Protein AF-A0A401H3R0-F1 (afdb_monomer_lite)

Structure (mmCIF, N/CA/C/O backbone):
data_AF-A0A401H3R0-F1
#
_entry.id   AF-A0A401H3R0-F1
#
loop_
_atom_site.group_PDB
_atom_site.id
_atom_site.type_symbol
_atom_site.label_atom_id
_atom_site.label_alt_id
_atom_site.label_comp_id
_atom_site.label_asym_id
_atom_site.label_entity_id
_atom_site.label_seq_id
_atom_site.pdbx_PDB_ins_code
_atom_site.Cartn_x
_atom_site.Cartn_y
_atom_site.Cartn_z
_atom_site.occupancy
_atom_site.B_iso_or_equiv
_atom_site.auth_seq_id
_atom_site.auth_comp_id
_atom_site.auth_asym_id
_atom_site.auth_atom_id
_atom_site.pdbx_PDB_model_num
ATOM 1 N N . MET A 1 1 ? 21.370 -11.899 16.799 1.00 45.94 1 MET A N 1
ATOM 2 C CA . MET A 1 1 ? 20.228 -11.645 15.898 1.00 45.94 1 MET A CA 1
ATOM 3 C C . MET A 1 1 ? 20.667 -10.608 14.866 1.00 45.94 1 MET A C 1
ATOM 5 O O . MET A 1 1 ? 20.623 -9.442 15.199 1.00 45.94 1 MET A O 1
ATOM 9 N N . ARG A 1 2 ? 21.208 -11.002 13.703 1.00 55.25 2 ARG A N 1
ATOM 10 C CA . ARG A 1 2 ? 21.654 -10.058 12.640 1.00 55.25 2 ARG A CA 1
ATOM 11 C C . ARG A 1 2 ? 21.112 -10.417 11.246 1.00 55.25 2 ARG A C 1
ATOM 13 O O . ARG A 1 2 ? 20.749 -9.542 10.483 1.00 55.25 2 ARG A O 1
ATOM 20 N N . TYR A 1 3 ? 20.889 -11.708 10.989 1.00 59.25 3 TYR A N 1
ATOM 21 C CA . TYR A 1 3 ? 20.360 -12.216 9.714 1.00 59.25 3 TYR A CA 1
ATOM 22 C C . TYR A 1 3 ? 18.999 -11.647 9.261 1.00 59.25 3 TYR A C 1
ATOM 24 O O . TYR A 1 3 ? 18.730 -11.622 8.066 1.00 59.25 3 TYR A O 1
ATOM 32 N N . GLY A 1 4 ? 18.125 -11.228 10.184 1.00 60.69 4 GLY A N 1
ATOM 33 C CA . GLY A 1 4 ? 16.804 -10.684 9.830 1.00 60.69 4 GLY A CA 1
ATOM 34 C C . GLY A 1 4 ? 16.861 -9.250 9.296 1.00 60.69 4 GLY A C 1
ATOM 35 O O . GLY A 1 4 ? 16.173 -8.928 8.327 1.00 60.69 4 GLY A O 1
ATOM 36 N N . GLU A 1 5 ? 17.721 -8.420 9.892 1.00 65.81 5 GLU A N 1
ATOM 37 C CA . GLU A 1 5 ? 17.935 -7.027 9.484 1.00 65.81 5 GLU A CA 1
ATOM 38 C C . GLU A 1 5 ? 18.603 -6.973 8.107 1.00 65.81 5 GLU A C 1
ATOM 40 O O . GLU A 1 5 ? 18.094 -6.304 7.209 1.00 65.81 5 GLU A O 1
ATOM 45 N N . ASP A 1 6 ? 19.655 -7.770 7.894 1.00 73.19 6 ASP A N 1
ATOM 46 C CA . ASP A 1 6 ? 20.395 -7.811 6.625 1.00 73.19 6 ASP A CA 1
ATOM 47 C C . ASP A 1 6 ? 19.494 -8.187 5.439 1.00 73.19 6 ASP A C 1
ATOM 49 O O . ASP A 1 6 ? 19.583 -7.601 4.357 1.00 73.19 6 ASP A O 1
ATOM 53 N N . LEU A 1 7 ? 18.566 -9.126 5.647 1.00 75.94 7 LEU A N 1
ATOM 54 C CA . LEU A 1 7 ? 17.643 -9.518 4.590 1.00 75.94 7 LEU A CA 1
ATOM 55 C C . LEU A 1 7 ? 16.576 -8.445 4.328 1.00 75.94 7 LEU A C 1
ATOM 57 O O . LEU A 1 7 ? 16.153 -8.268 3.187 1.00 75.94 7 LEU A O 1
ATOM 61 N N . SER A 1 8 ? 16.145 -7.718 5.369 1.00 76.94 8 SER A N 1
ATOM 62 C CA . SER A 1 8 ? 15.148 -6.646 5.227 1.00 76.94 8 SER A CA 1
ATOM 63 C C . SER A 1 8 ? 15.692 -5.514 4.362 1.00 76.94 8 SER A C 1
ATOM 65 O O . SER A 1 8 ? 15.017 -5.053 3.444 1.00 76.94 8 SER A O 1
ATOM 67 N N . VAL A 1 9 ? 16.958 -5.159 4.584 1.00 82.25 9 VAL A N 1
ATOM 68 C CA . VAL A 1 9 ? 17.686 -4.154 3.813 1.00 82.25 9 VAL A CA 1
ATOM 69 C C . VAL A 1 9 ? 17.874 -4.618 2.371 1.00 82.25 9 VAL A C 1
ATOM 71 O O . VAL A 1 9 ? 17.601 -3.853 1.446 1.00 82.25 9 VAL A O 1
ATOM 74 N N . ALA A 1 10 ? 18.265 -5.880 2.162 1.00 85.06 10 ALA A N 1
ATOM 75 C CA . ALA A 1 10 ? 18.404 -6.444 0.822 1.00 85.06 10 ALA A CA 1
ATOM 76 C C . ALA A 1 10 ? 17.074 -6.428 0.053 1.00 85.06 10 ALA A C 1
ATOM 78 O O . ALA A 1 10 ? 17.038 -6.035 -1.112 1.00 85.06 10 ALA A O 1
ATOM 79 N N . LEU A 1 11 ? 15.965 -6.792 0.702 1.00 83.62 11 LEU A N 1
ATOM 80 C CA . LEU A 1 11 ? 14.646 -6.758 0.079 1.00 83.62 11 LEU A CA 1
ATOM 81 C C . LEU A 1 11 ? 14.207 -5.328 -0.252 1.00 83.62 11 LEU A C 1
ATOM 83 O O . LEU A 1 11 ? 13.729 -5.088 -1.358 1.00 83.62 11 LEU A O 1
ATOM 87 N N . ILE A 1 12 ? 14.380 -4.384 0.680 1.00 86.62 12 ILE A N 1
ATOM 88 C CA . ILE A 1 12 ? 14.065 -2.971 0.439 1.00 86.62 12 ILE A CA 1
ATOM 89 C C . ILE A 1 12 ? 14.853 -2.463 -0.766 1.00 86.62 12 ILE A C 1
ATOM 91 O O . ILE A 1 12 ? 14.272 -1.837 -1.650 1.00 86.62 12 ILE A O 1
ATOM 95 N N . SER A 1 13 ? 16.148 -2.775 -0.836 1.00 87.69 13 SER A N 1
ATOM 96 C CA . SER A 1 13 ? 17.009 -2.402 -1.959 1.00 87.69 13 SER A CA 1
ATOM 97 C C . SER A 1 13 ? 16.519 -3.003 -3.279 1.00 87.69 13 SER A C 1
ATOM 99 O O . SER A 1 13 ? 16.373 -2.267 -4.252 1.00 87.69 13 SER A O 1
ATOM 101 N N . LEU A 1 14 ? 16.178 -4.295 -3.305 1.00 89.00 14 LEU A N 1
ATOM 102 C CA . LEU A 1 14 ? 15.673 -4.972 -4.504 1.00 89.00 14 LEU A CA 1
ATOM 103 C C . LEU A 1 14 ? 14.337 -4.401 -4.984 1.00 89.00 14 LEU A C 1
ATOM 105 O O . LEU A 1 14 ? 14.178 -4.146 -6.173 1.00 89.00 14 LEU A O 1
ATOM 109 N N . VAL A 1 15 ? 13.381 -4.185 -4.076 1.00 88.00 15 VAL A N 1
ATOM 110 C CA . VAL A 1 15 ? 12.073 -3.609 -4.426 1.00 88.00 15 VAL A CA 1
ATOM 111 C C . VAL A 1 15 ? 12.226 -2.155 -4.868 1.00 88.00 15 VAL A C 1
ATOM 113 O O . VAL A 1 15 ? 11.571 -1.743 -5.820 1.00 88.00 15 VAL A O 1
ATOM 116 N N . THR A 1 16 ? 13.113 -1.391 -4.227 1.00 88.50 16 THR A N 1
ATOM 117 C CA . THR A 1 16 ? 13.385 0.003 -4.604 1.00 88.50 16 THR A CA 1
ATOM 118 C C . THR A 1 16 ? 14.022 0.096 -5.986 1.00 88.50 16 THR A C 1
ATOM 120 O O . THR A 1 16 ? 13.552 0.888 -6.798 1.00 88.50 16 THR A O 1
ATOM 123 N N . SER A 1 17 ? 15.021 -0.743 -6.278 1.00 88.94 17 SER A N 1
ATOM 124 C CA . SER A 1 17 ? 15.629 -0.853 -7.611 1.00 88.94 17 SER A CA 1
ATOM 125 C C . SER A 1 17 ? 14.568 -1.235 -8.645 1.00 88.94 17 SER A C 1
ATOM 127 O O . SER A 1 17 ? 14.347 -0.496 -9.597 1.00 88.94 17 SER A O 1
ATOM 129 N N . ALA A 1 18 ? 13.788 -2.291 -8.396 1.00 88.69 18 ALA A N 1
ATOM 130 C CA . ALA A 1 18 ? 12.718 -2.732 -9.294 1.00 88.69 18 ALA A CA 1
ATOM 131 C C . ALA A 1 18 ? 11.603 -1.695 -9.525 1.00 88.69 18 ALA A C 1
ATOM 133 O O . ALA A 1 18 ? 10.899 -1.773 -10.530 1.00 88.69 18 ALA A O 1
ATOM 134 N N . ALA A 1 19 ? 11.406 -0.757 -8.597 1.00 86.38 19 ALA A N 1
ATOM 135 C CA . ALA A 1 19 ? 10.393 0.288 -8.701 1.00 86.38 19 ALA A CA 1
ATOM 136 C C . ALA A 1 19 ? 10.911 1.598 -9.317 1.00 86.38 19 ALA A C 1
ATOM 138 O O . ALA A 1 19 ? 10.087 2.421 -9.710 1.00 86.38 19 ALA A O 1
ATOM 139 N N . ARG A 1 20 ? 12.232 1.823 -9.365 1.00 84.88 20 ARG A N 1
ATOM 140 C CA . ARG A 1 20 ? 12.833 3.106 -9.784 1.00 84.88 20 ARG A CA 1
ATOM 141 C C . ARG A 1 20 ? 13.816 3.003 -10.946 1.00 84.88 20 ARG A C 1
ATOM 143 O O . ARG A 1 20 ? 14.080 4.014 -11.583 1.00 84.88 20 ARG A O 1
ATOM 150 N N . GLU A 1 21 ? 14.392 1.833 -11.195 1.00 83.44 21 GLU A N 1
ATOM 151 C CA . GLU A 1 21 ? 15.463 1.648 -12.172 1.00 83.44 21 GLU A CA 1
ATOM 152 C C . GLU A 1 21 ? 14.956 0.917 -13.420 1.00 83.44 21 GLU A C 1
ATOM 154 O O . GLU A 1 21 ? 14.420 -0.188 -13.331 1.00 83.44 21 GLU A O 1
ATOM 159 N N . ASP A 1 22 ? 15.227 1.476 -14.603 1.00 75.44 22 ASP A N 1
ATOM 160 C CA . ASP A 1 22 ? 14.885 0.863 -15.900 1.00 75.44 22 ASP A CA 1
ATOM 161 C C . ASP A 1 22 ? 15.647 -0.450 -16.181 1.00 75.44 22 ASP A C 1
ATOM 163 O O . ASP A 1 22 ? 15.289 -1.223 -17.075 1.00 75.44 22 ASP A O 1
ATOM 167 N N . HIS A 1 23 ? 16.723 -0.715 -15.433 1.00 80.19 23 HIS A N 1
ATOM 168 C CA . HIS A 1 23 ? 17.604 -1.878 -15.596 1.00 80.19 23 HIS A CA 1
ATOM 169 C C . HIS A 1 23 ? 17.751 -2.697 -14.310 1.00 80.19 23 HIS A C 1
ATOM 171 O O . HIS A 1 23 ? 18.795 -3.308 -14.070 1.00 80.19 23 HIS A O 1
ATOM 177 N N . ALA A 1 24 ? 16.708 -2.720 -13.478 1.00 84.56 24 ALA A N 1
ATOM 178 C CA . ALA A 1 24 ? 16.693 -3.549 -12.284 1.00 84.56 24 ALA A CA 1
ATOM 179 C C . ALA A 1 24 ? 16.943 -5.030 -12.623 1.00 84.56 24 ALA A C 1
ATOM 181 O O . ALA A 1 24 ? 16.413 -5.574 -13.595 1.00 84.56 24 ALA A O 1
ATOM 182 N N . ALA A 1 25 ? 17.718 -5.712 -11.775 1.00 88.00 25 ALA A N 1
ATOM 183 C CA . ALA A 1 25 ? 18.042 -7.129 -11.962 1.00 88.00 25 ALA A CA 1
ATOM 184 C C . ALA A 1 25 ? 16.801 -8.043 -11.912 1.00 88.00 25 ALA A C 1
ATOM 186 O O . ALA A 1 25 ? 16.808 -9.134 -12.483 1.00 88.00 25 ALA A O 1
ATOM 187 N N . TYR A 1 26 ? 15.744 -7.600 -11.226 1.00 89.12 26 TYR A N 1
ATOM 188 C CA . TYR A 1 26 ? 14.478 -8.311 -11.093 1.00 89.12 26 TYR A CA 1
ATOM 189 C C . TYR A 1 26 ? 13.306 -7.343 -11.222 1.00 89.12 26 TYR A C 1
ATOM 191 O O . TYR A 1 26 ? 13.348 -6.224 -10.723 1.00 89.12 26 TYR A O 1
ATOM 199 N N . THR A 1 27 ? 12.223 -7.812 -11.831 1.00 90.19 27 THR A N 1
ATOM 200 C CA . THR A 1 27 ? 10.946 -7.087 -11.901 1.00 90.19 27 THR A CA 1
ATOM 201 C C . THR A 1 27 ? 10.145 -7.238 -10.605 1.00 90.19 27 THR A C 1
ATOM 203 O O . THR A 1 27 ? 10.263 -8.249 -9.902 1.00 90.19 27 THR A O 1
ATOM 206 N N . LEU A 1 28 ? 9.238 -6.294 -10.315 1.00 89.38 28 LEU A N 1
ATOM 207 C CA . LEU A 1 28 ? 8.306 -6.421 -9.183 1.00 89.38 28 LEU A CA 1
ATOM 208 C C . LEU A 1 28 ? 7.451 -7.691 -9.273 1.00 89.38 28 LEU A C 1
ATOM 210 O O . LEU A 1 28 ? 7.166 -8.318 -8.252 1.00 89.38 28 LEU A O 1
ATOM 214 N N . GLN A 1 29 ? 7.093 -8.130 -10.481 1.00 90.25 29 GLN A N 1
ATOM 215 C CA . GLN A 1 29 ? 6.390 -9.392 -10.684 1.00 90.25 29 GLN A CA 1
ATOM 216 C C . GLN A 1 29 ? 7.228 -10.596 -10.227 1.00 90.25 29 GLN A C 1
ATOM 218 O O . GLN A 1 29 ? 6.724 -11.428 -9.466 1.00 90.25 29 GLN A O 1
ATOM 223 N N . GLN A 1 30 ? 8.499 -10.678 -10.631 1.00 90.88 30 GLN A N 1
ATOM 224 C CA . GLN A 1 30 ? 9.410 -11.747 -10.199 1.00 90.88 30 GLN A CA 1
ATOM 225 C C . GLN A 1 30 ? 9.613 -11.729 -8.682 1.00 90.88 30 GLN A C 1
ATOM 227 O O . GLN A 1 30 ? 9.510 -12.778 -8.041 1.00 90.88 30 GLN A O 1
ATOM 232 N N . LEU A 1 31 ? 9.814 -10.545 -8.098 1.00 89.31 31 LEU A N 1
ATOM 233 C CA . LEU A 1 31 ? 9.953 -10.379 -6.651 1.00 89.31 31 LEU A CA 1
ATOM 234 C C . LEU A 1 31 ? 8.682 -10.817 -5.912 1.00 89.31 31 LEU A C 1
ATOM 236 O O . LEU A 1 31 ? 8.762 -11.598 -4.968 1.00 89.31 31 LEU A O 1
ATOM 240 N N . SER A 1 32 ? 7.498 -10.410 -6.379 1.00 88.12 32 SER A N 1
ATOM 241 C CA . SER A 1 32 ? 6.218 -10.805 -5.773 1.00 88.12 32 SER A CA 1
ATOM 242 C C . SER A 1 32 ? 6.013 -12.321 -5.765 1.00 88.12 32 SER A C 1
ATOM 244 O O . SER A 1 32 ? 5.510 -12.883 -4.792 1.00 88.12 32 SER A O 1
ATOM 246 N N . GLN A 1 33 ? 6.439 -13.000 -6.834 1.00 88.94 33 GLN A N 1
ATOM 247 C CA . GLN A 1 33 ? 6.340 -14.447 -6.949 1.00 88.94 33 GLN A CA 1
ATOM 248 C C . GLN A 1 33 ? 7.350 -15.138 -6.030 1.00 88.94 33 GLN A C 1
ATOM 250 O O . GLN A 1 33 ? 6.998 -16.110 -5.365 1.00 88.94 33 GLN A O 1
ATOM 255 N N . ALA A 1 34 ? 8.584 -14.639 -5.961 1.00 86.62 34 ALA A N 1
ATOM 256 C CA . ALA A 1 34 ? 9.615 -15.186 -5.086 1.00 86.62 34 ALA A CA 1
ATOM 257 C C . ALA A 1 34 ? 9.233 -15.050 -3.603 1.00 86.62 34 ALA A C 1
ATOM 259 O O . ALA A 1 34 ? 9.284 -16.034 -2.868 1.00 86.62 34 ALA A O 1
ATOM 260 N N . ILE A 1 35 ? 8.770 -13.869 -3.182 1.00 83.88 35 ILE A N 1
ATOM 261 C CA . ILE A 1 35 ? 8.360 -13.591 -1.796 1.00 83.88 35 ILE A CA 1
ATOM 262 C C . ILE A 1 35 ? 7.175 -14.472 -1.391 1.00 83.88 35 ILE A C 1
ATOM 264 O O . ILE A 1 35 ? 7.187 -15.058 -0.307 1.00 83.88 35 ILE A O 1
ATOM 268 N N . PHE A 1 36 ? 6.185 -14.622 -2.280 1.00 83.31 36 PHE A N 1
ATOM 269 C CA . PHE A 1 36 ? 5.031 -15.485 -2.038 1.00 83.31 36 PHE A CA 1
ATOM 270 C C . PHE A 1 36 ? 5.442 -16.946 -1.792 1.00 83.31 36 PHE A C 1
ATOM 272 O O . PHE A 1 36 ? 4.996 -17.559 -0.823 1.00 83.31 36 PHE A O 1
ATOM 279 N N . HIS A 1 37 ? 6.328 -17.504 -2.626 1.00 82.00 37 HIS A N 1
ATOM 280 C CA . HIS A 1 37 ? 6.783 -18.891 -2.466 1.00 82.00 37 HIS A CA 1
ATOM 281 C C . HIS A 1 37 ? 7.708 -19.092 -1.271 1.00 82.00 37 HIS A C 1
ATOM 283 O O . HIS A 1 37 ? 7.625 -20.119 -0.601 1.00 82.00 37 HIS A O 1
ATOM 289 N N . ALA A 1 38 ? 8.574 -18.119 -0.991 1.00 75.56 38 ALA A N 1
ATOM 290 C CA . ALA A 1 38 ? 9.486 -18.179 0.141 1.00 75.56 38 ALA A CA 1
ATOM 291 C C . ALA A 1 38 ? 8.756 -18.094 1.493 1.00 75.56 38 ALA A C 1
ATOM 293 O O . ALA A 1 38 ? 9.392 -18.298 2.525 1.00 75.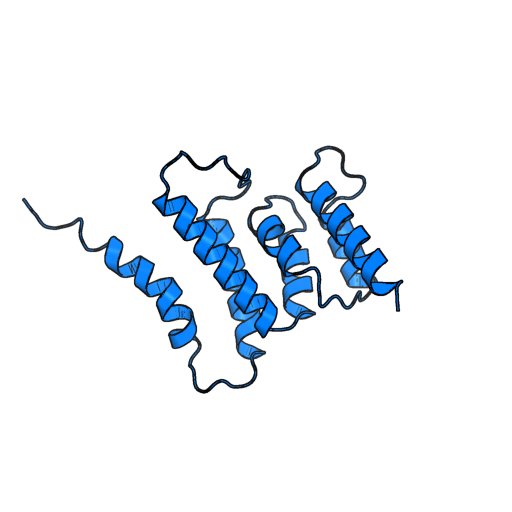56 38 ALA A O 1
ATOM 294 N N . ARG A 1 39 ? 7.441 -17.791 1.497 1.00 68.69 39 ARG A N 1
ATOM 295 C CA . ARG A 1 39 ? 6.638 -17.502 2.700 1.00 68.69 39 ARG A CA 1
ATOM 296 C C . ARG A 1 39 ? 7.376 -16.547 3.624 1.00 68.69 39 ARG A C 1
ATOM 298 O O . ARG A 1 39 ? 7.454 -16.761 4.834 1.0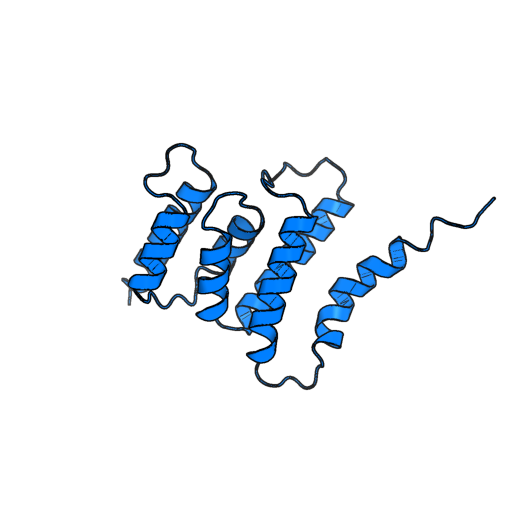0 68.69 39 ARG A O 1
ATOM 305 N N . PHE A 1 40 ? 7.997 -15.539 3.022 1.00 65.50 40 PHE A N 1
ATOM 306 C CA . PHE A 1 40 ? 8.896 -14.680 3.754 1.00 65.50 40 PHE A CA 1
ATOM 307 C C . PHE A 1 40 ? 8.069 -13.769 4.669 1.00 65.50 40 PHE A C 1
ATOM 309 O O . PHE A 1 40 ? 7.445 -12.814 4.211 1.00 65.50 40 PHE A O 1
ATOM 316 N N . LEU A 1 41 ? 8.012 -14.119 5.957 1.00 54.94 41 LEU A N 1
ATOM 317 C CA . LEU A 1 41 ? 7.238 -13.418 6.980 1.00 54.94 41 LEU A CA 1
ATOM 318 C C . LEU A 1 41 ? 7.928 -12.092 7.308 1.00 54.94 41 LEU A C 1
ATOM 320 O O . LEU A 1 41 ? 8.815 -12.042 8.160 1.00 54.94 41 LEU A O 1
ATOM 324 N N . TYR A 1 42 ? 7.544 -11.014 6.632 1.00 60.59 42 TYR A N 1
ATOM 325 C CA . TYR A 1 42 ? 8.058 -9.682 6.933 1.00 60.59 42 TYR A CA 1
ATOM 326 C C . TYR A 1 42 ? 7.074 -8.884 7.780 1.00 60.59 42 TYR A C 1
ATOM 328 O O . TYR A 1 42 ? 5.918 -8.721 7.405 1.00 60.59 42 TYR A O 1
ATOM 336 N N . ARG A 1 43 ? 7.561 -8.354 8.908 1.00 57.72 43 ARG A N 1
ATOM 337 C CA . ARG A 1 43 ? 6.831 -7.382 9.737 1.00 57.72 43 ARG A CA 1
ATOM 338 C C . ARG A 1 43 ? 7.327 -5.940 9.574 1.00 57.72 43 ARG A C 1
ATOM 340 O O . ARG A 1 43 ? 6.581 -5.026 9.873 1.00 57.72 43 ARG A O 1
ATOM 347 N N . GLU A 1 44 ? 8.546 -5.722 9.076 1.00 59.50 44 GLU A N 1
ATOM 348 C CA . GLU A 1 44 ? 9.233 -4.424 9.232 1.00 59.50 44 GLU A CA 1
ATOM 349 C C . GLU A 1 44 ? 9.395 -3.534 7.975 1.00 59.50 44 GLU A C 1
ATOM 351 O O . GLU A 1 44 ? 9.326 -2.318 8.132 1.00 59.50 44 GLU A O 1
ATOM 356 N N . PRO A 1 45 ? 9.531 -4.017 6.719 1.00 64.88 45 PRO A N 1
ATOM 357 C CA . PRO A 1 45 ? 9.799 -3.126 5.578 1.00 64.88 45 PRO A CA 1
ATOM 358 C C . PRO A 1 45 ? 8.559 -2.377 5.046 1.00 64.88 45 PRO A C 1
ATOM 360 O O . PRO A 1 45 ? 8.634 -1.703 4.019 1.00 64.88 45 PRO A O 1
ATOM 363 N N . LEU A 1 46 ? 7.411 -2.479 5.722 1.00 67.81 46 LEU A N 1
ATOM 364 C CA . LEU A 1 46 ? 6.140 -1.878 5.304 1.00 67.81 46 LEU A CA 1
ATOM 365 C C . LEU A 1 46 ? 6.206 -0.374 5.117 1.00 67.81 46 LEU A C 1
ATOM 367 O O . LEU A 1 46 ? 5.776 0.120 4.082 1.00 67.81 46 LEU A O 1
ATOM 371 N N . THR A 1 47 ? 6.720 0.338 6.117 1.00 67.69 47 THR A N 1
ATOM 372 C CA . THR A 1 47 ? 6.652 1.801 6.174 1.00 67.69 47 THR A CA 1
ATOM 373 C C . THR A 1 47 ? 7.410 2.441 5.019 1.00 67.69 47 THR A C 1
ATOM 375 O O . THR A 1 47 ? 6.996 3.470 4.505 1.00 67.69 47 THR A O 1
ATOM 378 N N . LEU A 1 48 ? 8.482 1.794 4.557 1.00 73.12 48 LEU A N 1
ATOM 379 C CA . LEU A 1 48 ? 9.310 2.299 3.464 1.00 73.12 48 LEU A CA 1
ATOM 380 C C . LEU A 1 48 ? 8.803 1.860 2.086 1.00 73.12 48 LEU A C 1
ATOM 382 O O . LEU A 1 48 ? 8.877 2.629 1.131 1.00 73.12 48 LEU A O 1
ATOM 386 N N . LEU A 1 49 ? 8.288 0.633 1.963 1.00 81.25 49 LEU A N 1
ATOM 387 C CA . LEU A 1 49 ? 7.915 0.081 0.659 1.00 81.25 49 LEU A CA 1
ATOM 388 C C . LEU A 1 49 ? 6.483 0.411 0.238 1.00 81.25 49 LEU A C 1
ATOM 390 O O . LEU A 1 49 ? 6.236 0.554 -0.953 1.00 81.25 49 LEU A O 1
ATOM 394 N N . LEU A 1 50 ? 5.530 0.544 1.163 1.00 83.56 50 LEU A N 1
ATOM 395 C CA . LEU A 1 50 ? 4.135 0.832 0.806 1.00 83.56 50 LEU A CA 1
ATOM 396 C C . LEU A 1 50 ? 3.956 2.174 0.084 1.00 83.56 50 LEU A C 1
ATOM 398 O O . LEU A 1 50 ? 3.315 2.154 -0.965 1.00 83.56 50 LEU A O 1
ATOM 402 N N . PRO A 1 51 ? 4.519 3.306 0.556 1.00 84.19 51 PRO A N 1
ATOM 403 C CA . PRO A 1 51 ? 4.412 4.578 -0.162 1.00 84.19 51 PRO A CA 1
ATOM 404 C C . PRO A 1 51 ? 4.955 4.479 -1.593 1.00 84.19 51 PRO A C 1
ATOM 406 O O . PRO A 1 51 ? 4.293 4.893 -2.540 1.00 84.19 51 PRO A O 1
ATOM 409 N N . LEU A 1 52 ? 6.118 3.836 -1.751 1.00 86.88 52 LEU A N 1
ATOM 410 C CA . LEU A 1 52 ? 6.749 3.584 -3.046 1.00 86.88 52 LEU A CA 1
ATOM 411 C C . LEU A 1 52 ? 5.871 2.713 -3.958 1.00 86.88 52 LEU A C 1
ATOM 413 O O . LEU A 1 52 ? 5.692 3.011 -5.133 1.00 86.88 52 LEU A O 1
ATOM 417 N N . LEU A 1 53 ? 5.327 1.616 -3.431 1.00 87.75 53 LEU A N 1
ATOM 418 C CA . LEU A 1 53 ? 4.525 0.677 -4.212 1.00 87.75 53 LEU A CA 1
ATOM 419 C C . LEU A 1 53 ? 3.152 1.249 -4.570 1.00 87.75 53 LEU A C 1
ATOM 421 O O . LEU A 1 53 ? 2.626 0.925 -5.631 1.00 87.75 53 LEU A O 1
ATOM 425 N N . ILE A 1 54 ? 2.568 2.096 -3.719 1.00 87.69 54 ILE A N 1
ATOM 426 C CA . ILE A 1 54 ? 1.262 2.715 -3.966 1.00 87.69 54 ILE A CA 1
ATOM 427 C C . ILE A 1 54 ? 1.310 3.612 -5.204 1.00 87.69 54 ILE A C 1
ATOM 429 O O . ILE A 1 54 ? 0.396 3.517 -6.028 1.00 87.69 54 ILE A O 1
ATOM 433 N N . SER A 1 55 ? 2.376 4.396 -5.382 1.00 86.38 55 SER A N 1
ATOM 434 C CA . SER A 1 55 ? 2.578 5.249 -6.560 1.00 86.38 55 SER A CA 1
ATOM 435 C C . SER A 1 55 ? 3.147 4.509 -7.779 1.00 86.38 55 SER A C 1
ATOM 437 O O . SER A 1 55 ? 3.044 5.011 -8.896 1.00 86.38 55 SER A O 1
ATOM 439 N N . CYS A 1 56 ? 3.694 3.302 -7.597 1.00 87.12 56 CYS A N 1
ATOM 440 C CA . CYS A 1 56 ? 4.365 2.543 -8.652 1.00 87.12 56 CYS A CA 1
ATOM 441 C C . CYS A 1 56 ? 3.391 1.973 -9.712 1.00 87.12 56 CYS A C 1
ATOM 443 O O . CYS A 1 56 ? 2.494 1.195 -9.362 1.00 87.12 56 CYS A O 1
ATOM 445 N N . PRO A 1 57 ? 3.571 2.271 -11.015 1.00 85.50 57 PRO A N 1
ATOM 446 C CA . PRO A 1 57 ? 2.676 1.798 -12.072 1.00 85.50 57 PRO A CA 1
ATOM 447 C C . PRO A 1 57 ? 2.953 0.364 -12.536 1.00 85.50 57 PRO A C 1
ATOM 449 O O . PRO A 1 57 ? 2.143 -0.189 -13.277 1.00 85.50 57 PRO A O 1
ATOM 452 N N . TYR A 1 58 ? 4.078 -0.230 -12.134 1.00 85.12 58 TYR A N 1
ATOM 453 C CA . TYR A 1 58 ? 4.542 -1.499 -12.686 1.00 85.12 58 TYR A CA 1
ATOM 454 C C . TYR A 1 58 ? 3.738 -2.712 -12.208 1.00 85.12 58 TYR A C 1
ATOM 456 O O . TYR A 1 58 ? 3.296 -2.808 -11.055 1.00 85.12 58 TYR A O 1
ATOM 464 N N . ASP A 1 59 ? 3.625 -3.690 -13.106 1.00 79.06 59 ASP A N 1
ATOM 465 C CA . ASP A 1 59 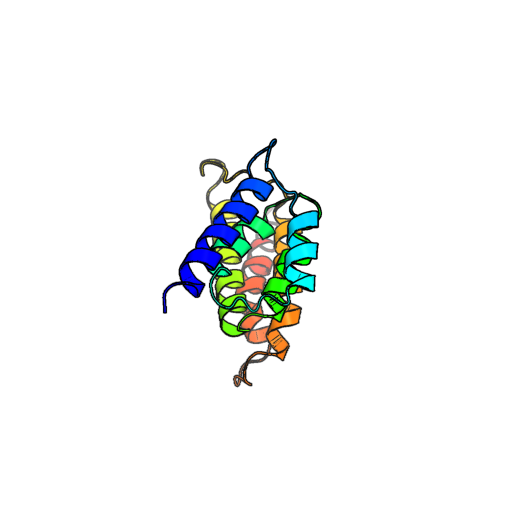? 2.991 -4.973 -12.831 1.00 79.06 59 ASP A CA 1
ATOM 466 C C . ASP A 1 59 ? 3.702 -5.704 -11.681 1.00 79.06 59 ASP A C 1
ATOM 468 O O . ASP A 1 59 ? 4.927 -5.826 -11.626 1.00 79.06 59 ASP A O 1
ATOM 472 N N . GLY A 1 60 ? 2.913 -6.204 -10.729 1.00 84.19 60 GLY A N 1
ATOM 473 C CA . GLY A 1 60 ? 3.411 -6.849 -9.510 1.00 84.19 60 GLY A CA 1
ATOM 474 C C . GLY A 1 60 ? 3.385 -5.959 -8.266 1.00 84.19 60 GLY A C 1
ATOM 475 O O . GLY A 1 60 ? 3.374 -6.509 -7.163 1.00 84.19 60 GLY A O 1
ATOM 476 N N . ALA A 1 61 ? 3.260 -4.632 -8.407 1.00 88.50 61 ALA A N 1
ATOM 477 C CA . ALA A 1 61 ? 3.099 -3.723 -7.268 1.00 88.50 61 ALA A CA 1
ATOM 478 C C . ALA A 1 61 ? 1.852 -4.066 -6.435 1.00 88.50 61 ALA A C 1
ATOM 480 O O . ALA A 1 61 ? 1.951 -4.255 -5.226 1.00 88.50 61 ALA A O 1
ATOM 481 N N . ASP A 1 62 ? 0.696 -4.271 -7.076 1.00 89.25 62 ASP A N 1
ATOM 482 C CA . ASP A 1 62 ? -0.550 -4.644 -6.386 1.00 89.25 62 ASP A CA 1
ATOM 483 C C . ASP A 1 62 ? -0.434 -5.974 -5.632 1.00 89.25 62 ASP A C 1
ATOM 485 O O . ASP A 1 62 ? -0.961 -6.133 -4.529 1.00 89.25 62 ASP A O 1
ATOM 489 N N . LYS A 1 63 ? 0.300 -6.934 -6.203 1.00 89.19 63 LYS A N 1
ATOM 490 C CA . LYS A 1 63 ? 0.525 -8.237 -5.575 1.00 89.19 63 LYS A CA 1
ATOM 491 C C . LYS A 1 63 ? 1.442 -8.114 -4.361 1.00 89.19 63 LYS A C 1
ATOM 493 O O . LYS A 1 63 ? 1.163 -8.733 -3.339 1.00 89.19 63 LYS A O 1
ATOM 498 N N . LEU A 1 64 ? 2.490 -7.293 -4.448 1.00 88.44 64 LEU A N 1
ATOM 499 C CA . LEU A 1 64 ? 3.349 -6.977 -3.306 1.00 88.44 64 LEU A CA 1
ATOM 500 C C . LEU A 1 64 ? 2.570 -6.254 -2.208 1.00 88.44 64 LEU A C 1
ATOM 502 O O . LEU A 1 64 ? 2.616 -6.699 -1.067 1.00 88.44 64 LEU A O 1
ATOM 506 N N . ILE A 1 65 ? 1.790 -5.224 -2.549 1.00 89.69 65 ILE A N 1
ATOM 507 C CA . ILE A 1 65 ? 0.918 -4.510 -1.603 1.00 89.69 65 ILE A CA 1
ATOM 508 C C . ILE A 1 65 ? -0.014 -5.495 -0.891 1.00 89.69 65 ILE A C 1
ATOM 510 O O . ILE A 1 65 ? -0.160 -5.438 0.329 1.00 89.69 65 ILE A O 1
ATOM 514 N N . HIS A 1 66 ? -0.613 -6.430 -1.632 1.00 87.81 66 HIS A N 1
ATOM 515 C CA . HIS A 1 66 ? -1.499 -7.440 -1.064 1.00 87.81 66 HIS A CA 1
ATOM 516 C C . HIS A 1 66 ? -0.774 -8.390 -0.100 1.00 87.81 66 HIS A C 1
ATOM 518 O O . HIS A 1 66 ? -1.234 -8.575 1.027 1.00 87.81 66 HIS A O 1
ATOM 524 N N . ILE A 1 67 ? 0.369 -8.954 -0.512 1.00 86.00 67 ILE A N 1
ATOM 525 C CA . ILE A 1 67 ? 1.188 -9.852 0.321 1.00 86.00 67 ILE A CA 1
ATOM 526 C C . ILE A 1 67 ? 1.629 -9.131 1.598 1.00 86.00 67 ILE A C 1
ATOM 528 O O . ILE A 1 67 ? 1.438 -9.635 2.703 1.00 86.00 67 ILE A O 1
ATOM 532 N N . MET A 1 68 ? 2.161 -7.917 1.459 1.00 83.12 68 MET A N 1
ATOM 533 C CA . MET A 1 68 ? 2.613 -7.106 2.584 1.00 83.12 68 MET A CA 1
ATOM 534 C C . MET A 1 68 ? 1.453 -6.769 3.518 1.00 83.12 68 MET A C 1
ATOM 536 O O . MET A 1 68 ? 1.574 -6.936 4.727 1.00 83.12 68 MET A O 1
ATOM 540 N N . GLY A 1 69 ? 0.304 -6.366 2.974 1.00 85.19 69 GLY A N 1
ATOM 541 C CA . GLY A 1 69 ? -0.900 -6.100 3.752 1.00 85.19 69 GLY A CA 1
ATOM 542 C C . GLY A 1 69 ? -1.370 -7.311 4.558 1.00 85.19 69 GLY A C 1
ATOM 543 O O . GLY A 1 69 ? -1.795 -7.148 5.700 1.00 85.19 69 GLY A O 1
ATOM 544 N N . GLN A 1 70 ? -1.268 -8.525 4.006 1.00 84.38 70 GLN A N 1
ATOM 545 C CA . GLN A 1 70 ? -1.661 -9.774 4.666 1.00 84.38 70 GLN A CA 1
ATOM 546 C C . GLN A 1 70 ? -0.706 -10.208 5.779 1.00 84.38 70 GLN A C 1
ATOM 548 O O . GLN A 1 70 ? -1.163 -10.509 6.880 1.00 84.38 70 GLN A O 1
ATOM 553 N N . GLU A 1 71 ? 0.599 -10.195 5.531 1.00 81.25 71 GLU A N 1
ATOM 554 C CA . GLU A 1 71 ? 1.587 -10.740 6.477 1.00 81.25 71 GLU A CA 1
ATOM 555 C C . GLU A 1 71 ? 1.909 -9.788 7.642 1.00 81.25 71 GLU A C 1
ATOM 557 O O . GLU A 1 71 ? 2.435 -10.189 8.683 1.00 81.25 71 GLU A O 1
ATOM 562 N N . SER A 1 72 ? 1.525 -8.524 7.503 1.00 81.31 72 SER A N 1
ATOM 563 C CA . SER A 1 72 ? 1.895 -7.454 8.427 1.00 81.31 72 SER A CA 1
ATOM 564 C C . SER A 1 72 ? 0.882 -7.183 9.525 1.00 81.31 72 SER A C 1
ATOM 566 O O . SER A 1 72 ? -0.277 -7.581 9.420 1.00 81.31 72 SER A O 1
ATOM 568 N N . SER A 1 73 ? 1.266 -6.446 10.575 1.00 83.38 73 SER A N 1
ATOM 569 C CA . SER A 1 73 ? 0.297 -6.013 11.584 1.00 83.38 73 SER A CA 1
ATOM 570 C C . SER A 1 73 ? -0.740 -5.080 10.966 1.00 83.38 73 SER A C 1
ATOM 572 O O . SER A 1 73 ? -0.402 -4.053 10.383 1.00 83.38 73 SER A O 1
ATOM 574 N N . ALA A 1 74 ? -2.026 -5.368 11.177 1.00 84.31 74 ALA A N 1
ATOM 575 C CA . ALA A 1 74 ? -3.106 -4.498 10.716 1.00 84.31 74 ALA A CA 1
ATOM 576 C C . ALA A 1 74 ? -2.969 -3.055 11.240 1.00 84.31 74 ALA A C 1
ATOM 578 O O . ALA A 1 74 ? -3.369 -2.114 10.562 1.00 84.31 74 ALA A O 1
ATOM 579 N N . LYS A 1 75 ? -2.373 -2.869 12.428 1.00 83.81 75 LYS A N 1
ATOM 580 C CA . LYS A 1 75 ? -2.099 -1.540 12.994 1.00 83.81 75 LYS A CA 1
ATOM 581 C C . LYS A 1 75 ? -1.045 -0.781 12.182 1.00 83.81 75 LYS A C 1
ATOM 583 O O . LYS A 1 75 ? -1.236 0.401 11.929 1.00 83.81 75 LYS A O 1
ATOM 588 N N . G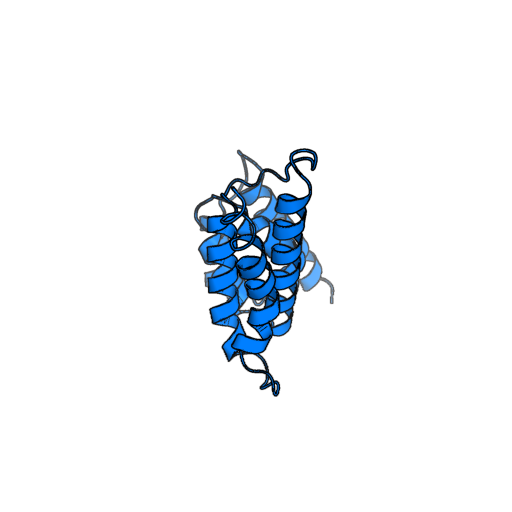LU A 1 76 ? 0.036 -1.454 11.798 1.00 82.94 76 GLU A N 1
ATOM 589 C CA . GLU A 1 76 ? 1.127 -0.861 11.012 1.00 82.94 76 GLU A CA 1
ATOM 590 C C . GLU A 1 76 ? 0.630 -0.491 9.620 1.00 82.94 76 GLU A C 1
ATOM 592 O O . GLU A 1 76 ? 0.819 0.637 9.185 1.00 82.94 76 GLU A O 1
ATOM 597 N N . VAL A 1 77 ? -0.110 -1.391 8.966 1.00 85.75 77 VAL A N 1
ATOM 598 C CA . VAL A 1 77 ? -0.670 -1.110 7.639 1.00 85.75 77 VAL A CA 1
ATOM 599 C C . VAL A 1 77 ? -1.609 0.098 7.673 1.00 85.75 77 VAL A C 1
ATOM 601 O O . VAL A 1 77 ? -1.538 0.951 6.797 1.00 85.75 77 VAL A O 1
ATOM 604 N N . VAL A 1 78 ? -2.460 0.217 8.698 1.00 86.81 78 VAL A N 1
ATOM 605 C CA . VAL A 1 78 ? -3.348 1.382 8.846 1.00 86.81 78 VAL A CA 1
ATOM 606 C C . VAL A 1 78 ? -2.568 2.672 9.075 1.00 86.81 78 VAL A C 1
ATOM 608 O O . VAL A 1 78 ? -2.935 3.684 8.490 1.00 86.81 78 VAL A O 1
ATOM 611 N N . MET A 1 79 ? -1.503 2.645 9.881 1.00 84.44 79 MET A N 1
ATOM 612 C CA . MET A 1 79 ? -0.648 3.821 10.070 1.00 84.44 79 MET A CA 1
ATOM 613 C C . MET A 1 79 ? -0.034 4.284 8.748 1.00 84.44 79 MET A C 1
ATOM 615 O O . MET A 1 79 ? -0.110 5.463 8.428 1.00 84.44 79 MET A O 1
ATOM 619 N N . VAL A 1 80 ? 0.501 3.359 7.949 1.00 85.38 80 VAL A N 1
ATOM 620 C CA . VAL A 1 80 ? 1.105 3.705 6.656 1.00 85.38 80 VAL A CA 1
ATOM 621 C C . VAL A 1 80 ? 0.056 4.201 5.658 1.00 85.38 80 VAL A C 1
ATOM 623 O O . VAL A 1 80 ? 0.298 5.155 4.930 1.00 85.38 80 VAL A O 1
ATOM 626 N N . VAL A 1 81 ? -1.142 3.605 5.642 1.00 87.88 81 VAL A N 1
ATOM 627 C CA . VAL A 1 81 ? -2.263 4.109 4.829 1.00 87.88 81 VAL A CA 1
ATOM 628 C C . VAL A 1 81 ? -2.600 5.559 5.186 1.00 87.88 81 VAL A C 1
ATOM 630 O O . VAL A 1 81 ? -2.865 6.349 4.284 1.00 87.88 81 VAL A O 1
ATOM 633 N N . GLN A 1 82 ? -2.596 5.904 6.478 1.00 85.44 82 GLN A N 1
ATOM 634 C CA . GLN A 1 82 ? -2.842 7.273 6.938 1.00 85.44 82 GLN A CA 1
ATOM 635 C C . GLN A 1 82 ? -1.728 8.222 6.490 1.00 85.44 82 GLN A C 1
ATOM 637 O O . GLN A 1 82 ? -2.030 9.242 5.886 1.00 85.44 82 GLN A O 1
ATOM 642 N N . GLU A 1 83 ? -0.465 7.845 6.683 1.00 84.44 83 GLU A N 1
ATOM 643 C CA . GLU A 1 83 ? 0.697 8.646 6.276 1.00 84.44 83 GLU A CA 1
ATOM 644 C C . GLU A 1 83 ? 0.707 8.935 4.764 1.00 84.44 83 GLU A C 1
ATOM 646 O O . GLU A 1 83 ? 0.897 10.072 4.337 1.00 84.44 83 GLU A O 1
ATOM 651 N N . VAL A 1 84 ? 0.424 7.928 3.931 1.00 85.12 84 VAL A N 1
ATOM 652 C CA . VAL A 1 84 ? 0.354 8.115 2.473 1.00 85.12 84 VAL A CA 1
ATOM 653 C C . VAL A 1 84 ? -0.861 8.958 2.074 1.00 85.12 84 VAL A C 1
ATOM 655 O O . VAL A 1 84 ? -0.774 9.754 1.142 1.00 85.12 84 VAL A O 1
ATOM 658 N N . ALA A 1 85 ? -1.995 8.820 2.766 1.00 86.00 85 ALA A N 1
ATOM 659 C CA . ALA A 1 85 ? -3.169 9.653 2.511 1.00 86.00 85 ALA A CA 1
ATOM 660 C C . ALA A 1 85 ? -2.911 11.130 2.855 1.00 86.00 85 ALA A C 1
ATOM 662 O O . ALA A 1 85 ? -3.261 11.996 2.056 1.00 86.00 85 ALA A O 1
ATOM 663 N N . GLU A 1 86 ? -2.261 11.402 3.989 1.00 85.19 86 GLU A N 1
ATOM 664 C CA . GLU A 1 86 ? -1.830 12.746 4.398 1.00 85.19 86 GLU A CA 1
ATOM 665 C C . GLU A 1 86 ? -0.834 13.335 3.390 1.00 85.19 86 GLU A C 1
ATOM 667 O O . GLU A 1 86 ? -0.941 14.501 3.015 1.00 85.19 86 GLU A O 1
ATOM 672 N N . HIS A 1 87 ? 0.093 12.522 2.873 1.00 82.94 87 HIS A N 1
ATOM 673 C CA . HIS A 1 87 ? 1.016 12.956 1.826 1.00 82.94 87 HIS A CA 1
ATOM 674 C C . HIS A 1 87 ? 0.293 13.321 0.519 1.00 82.94 87 HIS A C 1
ATOM 676 O O . HIS A 1 87 ? 0.574 14.361 -0.074 1.00 82.94 87 HIS A O 1
ATOM 682 N N . LEU A 1 88 ? -0.676 12.508 0.081 1.00 81.06 88 LEU A N 1
ATOM 683 C CA . LEU A 1 88 ? -1.496 12.810 -1.099 1.00 81.06 88 LEU A CA 1
ATOM 684 C C . LEU A 1 88 ? -2.342 14.077 -0.914 1.00 81.06 88 LEU A C 1
ATOM 686 O O . LEU A 1 88 ? -2.539 14.828 -1.869 1.00 81.06 88 LEU A O 1
ATOM 690 N N . GLU A 1 89 ? -2.842 14.318 0.297 1.00 81.94 89 GLU A N 1
ATOM 691 C CA . GLU A 1 89 ? -3.553 15.548 0.646 1.00 81.94 89 GLU A CA 1
ATOM 692 C C . GLU A 1 89 ? -2.623 16.762 0.581 1.00 81.94 89 GLU A C 1
ATOM 694 O O . GLU A 1 89 ? -2.956 17.751 -0.074 1.00 81.94 89 GLU A O 1
ATOM 699 N N . TYR A 1 90 ? -1.431 16.660 1.171 1.00 81.25 90 TYR A N 1
ATOM 700 C CA . TYR A 1 90 ? -0.412 17.701 1.096 1.00 81.25 90 TYR A CA 1
ATOM 701 C C . TYR A 1 90 ? -0.054 18.041 -0.357 1.00 81.25 90 TYR A C 1
ATOM 703 O O . TYR A 1 90 ? -0.081 19.212 -0.726 1.00 81.25 90 TYR A O 1
ATOM 711 N N . LEU A 1 91 ? 0.197 17.040 -1.211 1.00 75.38 91 LEU A N 1
ATOM 712 C CA . LEU A 1 91 ? 0.481 17.259 -2.636 1.00 75.38 91 LEU A CA 1
ATOM 713 C C . LEU A 1 91 ? -0.683 17.947 -3.364 1.00 75.38 91 LEU A C 1
ATOM 715 O O . LEU A 1 91 ? -0.460 18.800 -4.220 1.00 75.38 91 LEU A O 1
ATOM 719 N N . SER A 1 92 ? -1.926 17.618 -3.004 1.00 74.38 92 SER A N 1
ATOM 720 C CA . SER A 1 92 ? -3.110 18.271 -3.571 1.00 74.38 92 SER A CA 1
ATOM 721 C C . SER A 1 92 ? -3.254 19.734 -3.139 1.00 74.38 92 SER A C 1
ATOM 723 O O . SER A 1 92 ? -3.845 20.518 -3.880 1.00 74.38 92 SER A O 1
ATOM 725 N N . GLN A 1 93 ? -2.770 20.097 -1.950 1.00 77.19 93 GLN A N 1
ATOM 726 C CA . GLN A 1 93 ? -2.854 21.455 -1.399 1.00 77.19 93 GLN A CA 1
ATOM 727 C C . GLN A 1 93 ? -1.653 22.327 -1.788 1.00 77.19 93 GLN A C 1
ATOM 729 O O . GLN A 1 93 ? -1.790 23.543 -1.906 1.00 77.19 93 GLN A O 1
ATOM 734 N N . ALA A 1 94 ? -0.482 21.719 -1.987 1.00 69.88 94 ALA A N 1
ATOM 735 C CA . ALA A 1 94 ? 0.785 22.421 -2.164 1.00 69.88 94 ALA A CA 1
ATOM 736 C C . ALA A 1 94 ? 0.986 23.049 -3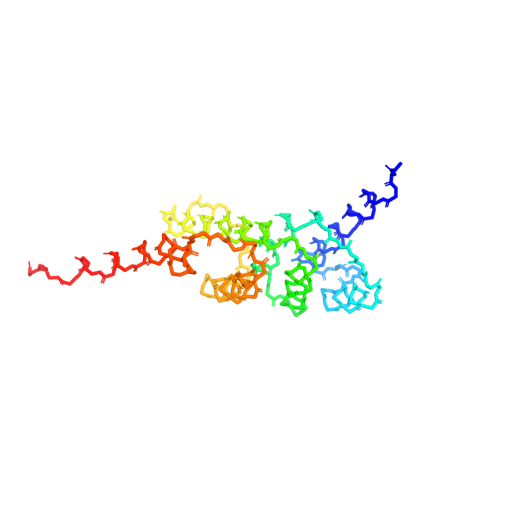.554 1.00 69.88 94 ALA A C 1
ATOM 738 O O . ALA A 1 94 ? 1.935 23.807 -3.712 1.00 69.88 94 ALA A O 1
ATOM 739 N N . GLY A 1 95 ? 0.108 22.782 -4.531 1.00 56.31 95 GLY A N 1
ATOM 740 C CA . GLY A 1 95 ? 0.079 23.466 -5.831 1.00 56.31 95 GLY A CA 1
ATOM 741 C C . GLY A 1 95 ? 1.424 23.489 -6.574 1.00 56.31 95 GLY A C 1
ATOM 742 O O . GLY A 1 95 ? 2.187 24.436 -6.433 1.00 56.31 95 GLY A O 1
ATOM 743 N N . GLU A 1 96 ? 1.687 22.467 -7.395 1.00 55.38 96 GLU A N 1
ATOM 744 C CA . GLU A 1 96 ? 2.756 22.375 -8.422 1.00 55.38 96 GLU A CA 1
ATOM 745 C C . GLU A 1 96 ? 4.227 22.648 -8.004 1.00 55.38 96 GLU A C 1
ATOM 747 O O . GLU A 1 96 ? 5.116 22.467 -8.830 1.00 55.38 96 GLU A O 1
ATOM 752 N N . GLN A 1 97 ? 4.541 23.022 -6.756 1.00 48.22 97 GLN A N 1
ATOM 753 C CA . GLN A 1 97 ? 5.915 23.353 -6.315 1.00 48.22 97 GLN A CA 1
ATOM 754 C C . GLN A 1 97 ? 6.574 22.321 -5.389 1.00 48.22 97 GLN A C 1
ATOM 756 O O . GLN A 1 97 ? 7.607 22.605 -4.782 1.00 48.22 97 GLN A O 1
ATOM 761 N N . VAL A 1 98 ? 6.012 21.122 -5.263 1.00 48.44 98 VAL A N 1
ATOM 762 C CA . VAL A 1 98 ? 6.709 20.018 -4.591 1.00 48.44 98 VAL A CA 1
ATOM 763 C C . VAL A 1 98 ? 7.436 19.238 -5.674 1.00 48.44 98 VAL A C 1
ATOM 765 O O . VAL A 1 98 ? 6.778 18.776 -6.601 1.00 48.44 98 VAL A O 1
ATOM 768 N N . GLU A 1 99 ? 8.769 19.130 -5.573 1.00 43.56 99 GLU A N 1
ATOM 769 C CA . GLU A 1 99 ? 9.578 18.237 -6.412 1.00 43.56 99 GLU A CA 1
ATOM 770 C C . GLU A 1 99 ? 8.870 16.883 -6.476 1.00 43.56 99 GLU A C 1
ATOM 772 O O . GLU A 1 99 ? 8.751 16.188 -5.463 1.00 43.56 99 GLU A O 1
ATOM 777 N N . GLU A 1 100 ? 8.297 16.578 -7.642 1.00 45.09 100 GLU A N 1
ATOM 778 C CA . GLU A 1 100 ? 7.487 15.389 -7.849 1.00 45.09 100 GLU A CA 1
ATOM 779 C C . GLU A 1 100 ? 8.320 14.174 -7.443 1.00 45.09 100 GLU A C 1
ATOM 781 O O . GLU A 1 100 ? 9.295 13.805 -8.099 1.00 45.09 100 GLU A O 1
ATOM 786 N N . VAL A 1 101 ? 7.920 13.506 -6.360 1.00 49.97 101 VAL A N 1
ATOM 787 C CA . VAL A 1 101 ? 8.171 12.072 -6.264 1.00 49.97 101 VAL A CA 1
ATOM 788 C C . VAL A 1 101 ? 7.390 11.507 -7.434 1.00 49.97 101 VAL A C 1
ATOM 790 O O . VAL A 1 101 ? 6.177 11.408 -7.308 1.00 49.97 101 VAL A O 1
ATOM 793 N N . ASP A 1 102 ? 8.056 11.272 -8.566 1.00 54.38 102 ASP A N 1
ATOM 794 C CA . ASP A 1 102 ? 7.472 10.841 -9.839 1.00 54.38 102 ASP A CA 1
ATOM 795 C C . ASP A 1 102 ? 6.357 9.813 -9.593 1.00 54.38 102 ASP A C 1
ATOM 797 O O . ASP A 1 102 ? 6.577 8.628 -9.312 1.00 54.38 102 ASP A O 1
ATOM 801 N N . CYS A 1 103 ? 5.129 10.329 -9.540 1.00 55.41 103 CYS A N 1
ATOM 802 C CA . CYS A 1 103 ? 3.950 9.581 -9.160 1.00 55.41 103 CYS A CA 1
ATOM 803 C C . CYS A 1 103 ? 3.512 8.863 -10.424 1.00 55.41 103 CYS A C 1
ATOM 805 O O . CYS A 1 103 ? 2.583 9.311 -11.093 1.00 55.41 103 CYS A O 1
ATOM 807 N N . GLY A 1 104 ? 4.165 7.750 -10.762 1.00 71.38 104 GLY A N 1
ATOM 808 C CA . GLY A 1 104 ? 3.852 7.005 -11.986 1.00 71.38 104 GLY A CA 1
ATOM 809 C C . GLY A 1 104 ? 2.371 6.595 -12.114 1.00 71.38 104 GLY A C 1
ATOM 810 O O . GLY A 1 104 ? 1.916 6.225 -13.197 1.00 71.38 104 GLY A O 1
ATOM 811 N N . LEU A 1 105 ? 1.581 6.694 -11.035 1.00 81.19 105 LEU A N 1
ATOM 812 C CA . LEU A 1 105 ? 0.126 6.565 -11.029 1.00 81.19 105 LEU A CA 1
ATOM 813 C C . LEU A 1 105 ? -0.613 7.841 -10.621 1.00 81.19 105 LEU A C 1
ATOM 815 O O . LEU A 1 105 ? -0.246 8.530 -9.671 1.00 81.19 105 LEU A O 1
ATOM 819 N N . SER A 1 106 ? -1.771 8.058 -11.256 1.00 83.56 106 SER A N 1
ATOM 820 C CA . SER A 1 106 ? -2.676 9.151 -10.900 1.00 83.56 106 SER A CA 1
ATOM 821 C C . SER A 1 106 ? -3.151 9.059 -9.439 1.00 83.56 106 SER A C 1
ATOM 823 O O . SER A 1 106 ? -3.378 7.949 -8.940 1.00 83.56 106 SER A O 1
ATOM 825 N N . PRO A 1 107 ? -3.405 10.198 -8.763 1.00 83.06 107 PRO A N 1
ATOM 826 C CA . PRO A 1 107 ? -3.850 10.212 -7.368 1.00 83.06 107 PRO A CA 1
ATOM 827 C C . PRO A 1 107 ? -5.070 9.321 -7.104 1.00 83.06 107 PRO A C 1
ATOM 829 O O . PRO A 1 107 ? -5.122 8.612 -6.105 1.00 83.06 107 PRO A O 1
ATOM 832 N N . LEU A 1 108 ? -6.033 9.276 -8.035 1.00 83.94 108 LEU A N 1
ATOM 833 C CA . LEU A 1 108 ? -7.215 8.411 -7.928 1.00 83.94 108 LEU A CA 1
ATOM 834 C C . LEU A 1 108 ? -6.866 6.918 -7.858 1.00 83.94 108 LEU A C 1
ATOM 836 O O . LEU A 1 108 ? -7.483 6.191 -7.082 1.00 83.94 108 LEU A O 1
ATOM 840 N N . LYS A 1 109 ? -5.876 6.456 -8.632 1.00 86.75 109 LYS A N 1
ATOM 841 C CA . LYS A 1 109 ? -5.422 5.058 -8.584 1.00 86.75 109 LYS A CA 1
ATOM 842 C C . LYS A 1 109 ? -4.686 4.751 -7.282 1.00 86.75 109 LYS A C 1
ATOM 844 O O . LYS A 1 109 ? -4.873 3.677 -6.716 1.00 86.75 109 LYS A O 1
ATOM 849 N N . GLN A 1 110 ? -3.899 5.702 -6.781 1.00 88.56 110 GLN A N 1
ATOM 850 C CA . GLN A 1 110 ? -3.238 5.571 -5.482 1.00 88.56 110 GLN A CA 1
ATOM 851 C C . GLN A 1 110 ? -4.268 5.472 -4.343 1.00 88.56 110 GLN A C 1
ATOM 853 O O . GLN A 1 110 ? -4.160 4.605 -3.477 1.00 88.56 110 GLN A O 1
ATOM 858 N N . ILE A 1 111 ? -5.334 6.278 -4.397 1.00 86.81 111 ILE A N 1
ATOM 859 C CA . ILE A 1 111 ? -6.454 6.220 -3.447 1.00 86.81 111 ILE A CA 1
ATOM 860 C C . ILE A 1 111 ? -7.198 4.879 -3.532 1.00 86.81 111 ILE A C 1
ATOM 862 O O . ILE A 1 111 ? -7.498 4.298 -2.492 1.00 86.81 111 ILE A O 1
ATOM 866 N N . ASP A 1 112 ? -7.474 4.351 -4.731 1.00 89.00 112 ASP A N 1
ATOM 867 C CA . ASP A 1 112 ? -8.096 3.023 -4.888 1.00 89.00 112 ASP A CA 1
ATOM 868 C C . ASP A 1 112 ? -7.259 1.929 -4.202 1.00 89.00 112 ASP A C 1
ATOM 870 O O . ASP A 1 112 ? -7.790 1.128 -3.427 1.00 89.00 112 ASP A O 1
ATOM 874 N N . ARG A 1 113 ? -5.933 1.944 -4.392 1.00 90.69 113 ARG A N 1
ATOM 875 C CA . ARG A 1 113 ? -5.013 1.018 -3.709 1.00 90.69 113 ARG A CA 1
ATOM 876 C C . ARG A 1 113 ? -5.075 1.153 -2.191 1.00 90.69 113 ARG A C 1
ATOM 878 O O . ARG A 1 113 ? -5.198 0.140 -1.500 1.00 90.69 113 ARG A O 1
ATOM 885 N N . LEU A 1 114 ? -5.045 2.382 -1.677 1.00 89.56 114 LEU A N 1
ATOM 886 C CA . LEU A 1 114 ? -5.165 2.662 -0.245 1.00 89.56 114 LEU A CA 1
ATOM 887 C C . LEU A 1 114 ? -6.480 2.129 0.333 1.00 89.56 114 LEU A C 1
ATOM 889 O O . LEU A 1 114 ? -6.466 1.460 1.364 1.00 89.56 114 LEU A O 1
ATOM 893 N N . VAL A 1 115 ? -7.608 2.365 -0.344 1.00 89.31 115 VAL A N 1
ATOM 894 C CA . VAL A 1 115 ? -8.934 1.906 0.099 1.00 89.31 115 VAL A CA 1
ATOM 895 C C . VAL A 1 115 ? -9.007 0.381 0.129 1.00 89.31 115 VAL A C 1
ATOM 897 O O . VAL A 1 115 ? -9.490 -0.186 1.110 1.00 89.31 115 VAL A O 1
ATOM 900 N N . ARG A 1 116 ? -8.497 -0.304 -0.902 1.00 90.69 116 ARG A N 1
ATOM 901 C CA . ARG A 1 116 ? -8.469 -1.777 -0.945 1.00 90.69 116 ARG A CA 1
ATOM 902 C C . ARG A 1 116 ? -7.605 -2.362 0.164 1.00 90.69 116 ARG A C 1
ATOM 904 O O . ARG A 1 116 ? -8.030 -3.289 0.854 1.00 90.69 116 ARG A O 1
ATOM 911 N N . LEU A 1 117 ? -6.412 -1.804 0.356 1.00 88.94 117 LEU A N 1
ATOM 912 C CA . LEU A 1 117 ? -5.499 -2.222 1.413 1.00 88.94 117 LEU A CA 1
ATOM 913 C C . LEU A 1 117 ? -6.134 -2.021 2.795 1.00 88.94 117 LEU A C 1
ATOM 915 O O . LEU A 1 117 ? -6.158 -2.936 3.617 1.00 88.94 117 LEU A O 1
ATOM 919 N N . TYR A 1 118 ? -6.728 -0.852 3.018 1.00 87.12 118 TYR A N 1
ATOM 920 C CA . TYR A 1 118 ? -7.426 -0.521 4.250 1.00 87.12 118 TYR A CA 1
ATOM 921 C C . TYR A 1 118 ? -8.594 -1.480 4.523 1.00 87.12 118 TYR A C 1
ATOM 923 O O . TYR A 1 118 ? -8.685 -2.050 5.613 1.00 87.12 118 TYR A O 1
ATOM 931 N N . ALA A 1 119 ? -9.440 -1.743 3.523 1.00 86.94 119 ALA A N 1
ATOM 932 C CA . ALA A 1 119 ? -10.566 -2.670 3.629 1.00 86.94 119 ALA A CA 1
ATOM 933 C C . ALA A 1 119 ? -10.132 -4.099 4.005 1.00 86.94 119 ALA A C 1
ATOM 935 O O . ALA A 1 119 ? -10.843 -4.785 4.739 1.00 86.94 119 ALA A O 1
ATOM 936 N N . HIS A 1 120 ? -8.955 -4.545 3.556 1.00 85.44 120 HIS A N 1
ATOM 937 C CA . HIS A 1 120 ? -8.390 -5.840 3.944 1.00 85.44 120 HIS A CA 1
ATOM 938 C C . HIS A 1 120 ? -7.815 -5.864 5.367 1.00 85.44 120 HIS A C 1
ATOM 940 O O . HIS A 1 120 ? -7.835 -6.910 6.021 1.00 85.44 120 HIS A O 1
ATOM 946 N N . CYS A 1 121 ? -7.318 -4.736 5.874 1.00 84.56 121 CYS A N 1
AT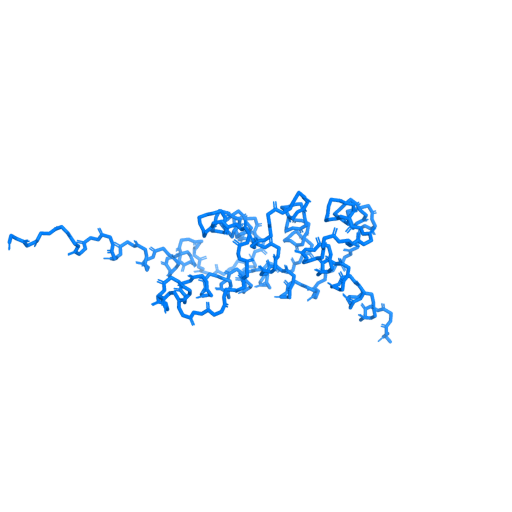OM 947 C CA . CYS A 1 121 ? -6.689 -4.664 7.193 1.00 84.56 121 CYS A CA 1
ATOM 948 C C . CYS A 1 121 ? -7.677 -4.370 8.326 1.00 84.56 121 CYS A C 1
ATOM 950 O O . CYS A 1 121 ? -7.496 -4.883 9.431 1.00 84.56 121 CYS A O 1
ATOM 952 N N . VAL A 1 122 ? -8.745 -3.609 8.072 1.00 82.06 122 VAL A N 1
ATOM 953 C CA . VAL A 1 122 ? -9.753 -3.243 9.084 1.00 82.06 122 VAL A CA 1
ATOM 954 C C . VAL A 1 122 ? -10.322 -4.442 9.855 1.00 82.06 122 VAL A C 1
ATOM 956 O O . VAL A 1 122 ? -10.342 -4.373 11.085 1.00 82.06 122 VAL A O 1
ATOM 959 N N . PRO A 1 123 ? -10.726 -5.561 9.217 1.00 83.06 123 PRO A N 1
ATOM 960 C CA . PRO A 1 123 ? -11.281 -6.713 9.933 1.00 83.06 123 PRO A CA 1
ATOM 961 C C . PRO A 1 123 ? -10.294 -7.377 10.901 1.00 83.06 123 PRO A C 1
ATOM 963 O O . PRO A 1 123 ? -10.703 -8.089 11.814 1.00 83.06 123 PRO A O 1
ATOM 966 N N . ARG A 1 124 ? -8.991 -7.162 10.689 1.00 84.19 124 ARG A N 1
ATOM 967 C CA . ARG A 1 124 ? -7.898 -7.743 11.478 1.00 84.19 124 ARG A CA 1
ATOM 968 C C . ARG A 1 124 ? -7.450 -6.843 12.623 1.00 84.19 124 ARG A C 1
ATOM 970 O O . ARG A 1 124 ? -6.633 -7.269 13.440 1.00 84.19 124 ARG A O 1
ATOM 977 N N . LEU A 1 125 ? -7.944 -5.606 12.691 1.00 77.62 125 LEU A N 1
ATOM 978 C CA . LEU A 1 125 ? -7.664 -4.743 13.826 1.00 77.62 125 LEU A CA 1
ATOM 979 C C . LEU A 1 125 ? -8.294 -5.359 15.083 1.00 77.62 125 LEU A C 1
ATOM 981 O O . LEU A 1 125 ? -9.472 -5.726 15.058 1.00 77.62 125 LEU A O 1
ATOM 985 N N . PRO A 1 126 ? -7.546 -5.463 16.197 1.00 68.19 126 PRO A N 1
ATOM 986 C CA . PRO A 1 126 ? -8.131 -5.888 17.459 1.00 68.19 126 PRO A CA 1
ATOM 987 C C . PRO A 1 126 ? -9.303 -4.957 17.762 1.00 68.19 126 PRO A C 1
ATOM 989 O O . PRO A 1 126 ? -9.129 -3.739 17.682 1.00 68.19 126 PRO A O 1
ATOM 992 N N . LYS A 1 127 ? -10.484 -5.538 18.034 1.00 62.03 127 LYS A N 1
ATOM 993 C CA . LYS A 1 127 ? -11.771 -4.844 18.209 1.00 62.03 127 LYS A CA 1
ATOM 994 C C . LYS A 1 127 ? -11.587 -3.570 19.038 1.00 62.03 127 LYS A C 1
ATOM 996 O O . LYS A 1 127 ? -11.582 -3.602 20.264 1.00 62.03 127 LYS A O 1
ATOM 1001 N N . ARG A 1 128 ? -11.406 -2.440 18.356 1.00 56.31 128 ARG A N 1
ATOM 1002 C CA . ARG A 1 128 ? -11.498 -1.111 18.948 1.00 56.31 128 ARG A CA 1
ATOM 1003 C C . ARG A 1 128 ? -12.980 -0.787 18.999 1.00 56.31 128 ARG A C 1
ATOM 1005 O O . ARG A 1 128 ? -13.712 -1.122 18.076 1.00 56.31 128 ARG A O 1
ATOM 1012 N N . ASN A 1 129 ? -13.410 -0.081 20.034 1.00 54.81 129 ASN A N 1
ATOM 1013 C CA . ASN A 1 129 ? -14.770 0.453 20.179 1.00 54.81 129 ASN A CA 1
ATOM 1014 C C . ASN A 1 129 ? -15.132 1.511 19.106 1.00 54.81 129 ASN A C 1
ATOM 1016 O O . ASN A 1 129 ? -15.937 2.396 19.373 1.00 54.81 129 ASN A O 1
ATOM 1020 N N . LYS A 1 130 ? -14.491 1.482 17.930 1.00 57.03 130 LYS A N 1
ATOM 1021 C CA . LYS A 1 130 ? -14.677 2.422 16.832 1.00 57.03 130 LYS A CA 1
ATOM 1022 C C . LYS A 1 130 ? -15.115 1.673 15.581 1.00 57.03 130 LYS A C 1
ATOM 1024 O O . LYS A 1 130 ? -14.486 0.693 15.189 1.00 57.03 130 LYS A O 1
ATOM 1029 N N . LEU A 1 131 ? -16.191 2.144 14.967 1.00 60.56 131 LEU A N 1
ATOM 1030 C CA . LEU A 1 131 ? -16.702 1.602 13.711 1.00 60.56 131 LEU A CA 1
ATOM 1031 C C . LEU A 1 131 ? -15.734 1.942 12.561 1.00 60.56 131 LEU A C 1
ATOM 1033 O O . LEU A 1 131 ? -15.117 3.006 12.602 1.00 60.56 131 LEU A O 1
ATOM 1037 N N . PRO A 1 132 ? -15.620 1.108 11.510 1.00 61.66 132 PRO A N 1
ATOM 1038 C CA . PRO A 1 132 ? -14.832 1.431 10.314 1.00 61.66 132 PRO A CA 1
ATOM 1039 C C . PRO A 1 132 ? -15.162 2.808 9.727 1.00 61.66 132 PRO A C 1
ATOM 1041 O O . PRO A 1 132 ? -14.266 3.538 9.313 1.00 61.66 132 PRO A O 1
ATOM 1044 N N . SER A 1 133 ? -16.437 3.205 9.781 1.00 63.06 133 SER A N 1
ATOM 1045 C CA . SER A 1 133 ? -16.894 4.541 9.396 1.00 63.06 133 SER A CA 1
ATOM 1046 C C . SER A 1 133 ? -16.238 5.649 10.215 1.00 63.06 133 SER A C 1
ATOM 1048 O O . SER A 1 133 ? -15.849 6.643 9.636 1.00 63.06 133 SER A O 1
ATOM 1050 N N . GLN A 1 134 ? -16.030 5.469 11.520 1.00 63.00 134 GLN A N 1
ATOM 1051 C CA . GLN A 1 134 ? -15.384 6.459 12.395 1.00 63.00 134 GLN A CA 1
ATOM 1052 C C . GLN A 1 134 ? -13.872 6.563 12.175 1.00 63.00 134 GLN A C 1
ATOM 1054 O O . GLN A 1 134 ? -13.248 7.526 12.610 1.00 63.00 134 GLN A O 1
ATOM 1059 N N . VAL A 1 135 ? -13.263 5.557 11.545 1.00 62.28 135 VAL A N 1
ATOM 1060 C CA . VAL A 1 135 ? -11.852 5.610 11.146 1.00 62.28 135 VAL A CA 1
ATOM 1061 C C . VAL A 1 135 ? -11.707 6.186 9.734 1.00 62.28 135 VAL A C 1
ATOM 1063 O O . VAL A 1 135 ? -10.715 6.846 9.448 1.00 62.28 135 VAL A O 1
ATOM 1066 N N . MET A 1 136 ? -12.708 5.985 8.872 1.00 60.84 136 MET A N 1
ATOM 1067 C CA . MET A 1 136 ? -12.771 6.560 7.524 1.00 60.84 136 MET A CA 1
ATOM 1068 C C . MET A 1 136 ? -13.318 7.990 7.502 1.00 60.84 136 MET A C 1
ATOM 1070 O O . MET A 1 136 ? -13.047 8.717 6.556 1.00 60.84 136 MET A O 1
ATOM 1074 N N . GLU A 1 137 ? -14.076 8.410 8.517 1.00 68.06 137 GLU A N 1
ATOM 1075 C CA . GLU A 1 137 ? -14.714 9.726 8.552 1.00 68.06 137 GLU A CA 1
ATOM 1076 C C . GLU A 1 137 ? -13.713 10.873 8.391 1.00 68.06 137 GLU A C 1
ATOM 1078 O O . GLU A 1 137 ? -13.970 11.707 7.537 1.00 68.06 137 GLU A O 1
ATOM 1083 N N . PRO A 1 138 ? -12.548 10.906 9.072 1.00 64.94 138 PRO A N 1
ATOM 1084 C CA . PRO A 1 138 ? -11.554 11.961 8.855 1.00 64.94 138 PRO A CA 1
ATOM 1085 C C . PRO A 1 138 ? -10.992 11.969 7.427 1.00 64.94 138 PRO A C 1
ATOM 1087 O O . PRO A 1 138 ? -10.670 13.020 6.891 1.00 64.94 138 PRO A O 1
ATOM 1090 N N . LEU A 1 139 ? -10.914 10.792 6.796 1.00 59.47 139 LEU A N 1
ATOM 1091 C CA . LEU A 1 139 ? -10.381 10.608 5.442 1.00 59.47 139 LEU A CA 1
ATOM 1092 C C . LEU A 1 139 ? -11.396 11.004 4.351 1.00 59.47 139 LEU A C 1
ATOM 1094 O O . LEU A 1 139 ? -11.016 11.290 3.215 1.00 59.47 139 LEU A O 1
ATOM 1098 N N . LEU A 1 140 ? -12.693 10.989 4.680 1.00 60.06 140 LEU A N 1
ATOM 1099 C CA . LEU A 1 140 ? -13.798 11.277 3.761 1.00 60.06 140 LEU A CA 1
ATOM 1100 C C . LEU A 1 140 ? -14.447 12.645 4.013 1.00 60.06 140 LEU A C 1
ATOM 1102 O O . LEU A 1 140 ? -14.945 13.257 3.071 1.00 60.06 140 LEU A O 1
ATOM 1106 N N . SER A 1 141 ? -14.437 13.150 5.247 1.00 56.50 141 SER A N 1
ATOM 1107 C CA . SER A 1 141 ? -15.027 14.442 5.616 1.00 56.50 141 SER A CA 1
ATOM 1108 C C . SER A 1 141 ? -14.274 15.613 4.986 1.00 56.50 141 SER A C 1
ATOM 1110 O O . SER A 1 141 ? -14.922 16.531 4.487 1.00 56.50 141 SER A O 1
ATOM 1112 N N . ALA A 1 142 ? -12.945 15.508 4.863 1.00 52.19 142 ALA A N 1
ATOM 1113 C CA . ALA A 1 142 ? -12.110 16.433 4.092 1.00 52.19 142 ALA A CA 1
ATOM 1114 C C . ALA A 1 142 ? -12.472 16.482 2.591 1.00 52.19 142 ALA A C 1
ATOM 1116 O O . ALA A 1 142 ? -12.111 17.417 1.889 1.00 52.19 142 ALA A O 1
ATOM 1117 N N . ARG A 1 143 ? -13.214 15.491 2.071 1.00 50.62 143 ARG A N 1
ATOM 1118 C CA . ARG A 1 143 ? -13.590 15.413 0.648 1.00 50.62 143 ARG A CA 1
ATOM 1119 C C . ARG A 1 143 ? -14.988 15.934 0.330 1.00 50.62 143 ARG A C 1
ATOM 1121 O O . ARG A 1 143 ? -15.260 16.245 -0.828 1.00 50.62 143 ARG A O 1
ATOM 1128 N N . ILE A 1 144 ? -15.890 15.999 1.311 1.00 49.62 144 ILE A N 1
ATOM 1129 C CA . ILE A 1 144 ? -17.288 16.410 1.085 1.00 49.62 144 ILE A CA 1
ATOM 1130 C C . ILE A 1 144 ? -17.479 17.911 1.355 1.00 49.62 144 ILE A C 1
ATOM 1132 O O . ILE A 1 144 ? -18.307 18.543 0.697 1.00 49.62 144 ILE A O 1
ATOM 1136 N N . SER A 1 145 ? -16.692 18.523 2.248 1.00 45.41 145 SER A N 1
ATOM 1137 C CA . SER A 1 145 ? -16.786 19.969 2.503 1.00 45.41 145 SER A CA 1
ATOM 1138 C C . SER A 1 145 ? -16.360 20.817 1.303 1.00 45.41 145 SER A C 1
ATOM 1140 O O . SER A 1 145 ? -17.003 21.825 1.014 1.00 45.41 145 SER A O 1
ATOM 1142 N N . ASP A 1 146 ? -15.350 20.380 0.550 1.00 45.59 146 ASP A N 1
ATOM 1143 C CA . ASP A 1 146 ? -14.711 21.242 -0.453 1.00 45.59 146 ASP A CA 1
ATOM 1144 C C . ASP A 1 146 ? -15.419 21.238 -1.812 1.00 45.59 146 ASP A C 1
ATOM 1146 O O . ASP A 1 146 ? -15.271 22.175 -2.597 1.00 45.59 146 ASP A O 1
ATOM 1150 N N . ASN A 1 147 ? -16.288 20.256 -2.070 1.00 40.84 147 ASN A N 1
ATOM 1151 C CA . ASN A 1 147 ? -17.044 20.185 -3.324 1.00 40.84 147 ASN A CA 1
ATOM 1152 C C . ASN A 1 147 ? -18.425 20.863 -3.269 1.00 40.84 147 ASN A C 1
ATOM 1154 O O . ASN A 1 147 ? -19.158 20.851 -4.259 1.00 40.84 147 ASN A O 1
ATOM 1158 N N . THR A 1 148 ? -18.787 21.482 -2.138 1.00 42.69 148 THR A N 1
ATOM 1159 C CA . THR A 1 148 ? -20.109 22.115 -1.962 1.00 42.69 148 THR A CA 1
ATOM 1160 C C . THR A 1 148 ? -20.059 23.643 -1.848 1.00 42.69 148 THR A C 1
ATOM 1162 O O . THR A 1 148 ? -21.106 24.284 -1.835 1.00 42.69 148 THR A O 1
ATOM 1165 N N . VAL A 1 149 ? -18.870 24.259 -1.828 1.00 42.88 149 VAL A N 1
ATOM 1166 C CA . VAL A 1 149 ? -18.740 25.718 -1.628 1.00 42.88 149 VAL A CA 1
ATOM 1167 C C . VAL A 1 149 ? -18.681 26.517 -2.946 1.00 42.88 149 VAL A C 1
ATOM 1169 O O . VAL A 1 149 ? -18.966 27.711 -2.945 1.00 42.88 149 VAL A O 1
ATOM 1172 N N . TRP A 1 150 ? -18.458 25.882 -4.106 1.00 35.47 150 TRP A N 1
ATOM 1173 C CA . TRP A 1 150 ? -18.343 26.591 -5.401 1.00 35.47 150 TRP A CA 1
ATOM 1174 C C . TRP A 1 150 ? -19.596 26.613 -6.290 1.00 35.47 150 TRP A C 1
ATOM 1176 O O . TRP A 1 150 ? -19.544 27.072 -7.430 1.00 35.47 150 TRP A O 1
ATOM 1186 N N . ARG A 1 151 ? -20.764 26.202 -5.791 1.00 46.59 151 ARG A N 1
ATOM 1187 C CA . ARG A 1 151 ? -22.038 26.441 -6.489 1.00 46.59 151 ARG A CA 1
ATOM 1188 C C . ARG A 1 151 ? -23.009 27.149 -5.566 1.00 46.59 151 ARG A C 1
ATOM 1190 O O . ARG A 1 151 ? -23.784 26.484 -4.905 1.00 46.59 151 ARG A O 1
ATOM 1197 N N . PHE A 1 152 ? -22.927 28.478 -5.523 1.00 42.38 152 PHE A N 1
ATOM 1198 C CA . PHE A 1 152 ? -24.034 29.442 -5.380 1.00 42.38 152 PHE A CA 1
ATOM 1199 C C . PHE A 1 152 ? -23.500 30.776 -4.840 1.00 42.38 152 PHE A C 1
ATOM 1201 O O . PHE A 1 152 ? -23.725 31.125 -3.686 1.00 42.38 152 PHE A O 1
ATOM 1208 N N . ARG A 1 153 ? -22.871 31.581 -5.700 1.00 36.66 153 ARG A N 1
ATOM 1209 C CA . ARG A 1 153 ? -23.095 33.033 -5.701 1.00 36.66 153 ARG A CA 1
ATOM 1210 C C . ARG A 1 153 ? -23.098 33.515 -7.150 1.00 36.66 153 ARG A C 1
ATOM 1212 O O . ARG A 1 153 ? -22.203 33.169 -7.912 1.00 36.66 153 ARG A O 1
ATOM 1219 N N . ARG A 1 154 ? -24.199 34.186 -7.499 1.00 42.88 154 ARG A N 1
ATOM 1220 C CA . ARG A 1 154 ? -24.370 34.983 -8.717 1.00 42.88 154 ARG A CA 1
ATOM 1221 C C . ARG A 1 154 ? -23.324 36.084 -8.787 1.00 42.88 154 ARG A C 1
ATOM 1223 O O . ARG A 1 154 ? -22.929 36.550 -7.694 1.00 42.88 154 ARG A O 1
#

Foldseek 3Di:
DCVVVVVLVVLLVLLVCQQPPPDRPDHLQRSLVVCVVVVPQDAPNCLPRLLSLLLGPGPNSLSVLVSCLVSYQLVVLLVSLVVSLVVLVCVVVVPPPDPDPPSNDDSVSSVVSSVVSNVSSVVVPDDDPDDPCNSCCVSCVVVPVVVPPPPDDD

Secondary structure (DSSP, 8-state):
--HHHHHHHHHHHHHHHHHH-TT-SS-HHHHHHHHHHHT---SSTHHHHHHHHHH--STTHHHHHHHHHHHS-HHHHHHHHHHHHHHHHHHHHSTT-S-----SS-HHHHHHHHHHHHHHHGGGS---SS-HHHHHHHHHHHHHSTTSSSS---

Organism: NCBI:txid139825

pLDDT: mean 74.57, std 15.29, range [35.47, 90.88]

Sequence (154 aa):
MRYGEDLSVALISLVTSAAREDHAAYTLQQLSQAIFHARFLYREPLTLLLPLLISCPYDGADKLIHIMGQESSAKEVVMVVQEVAEHLEYLSQAGEQVEEVDCGLSPLKQIDRLVRLYAHCVPRLPKRNKLPSQVMEPLLSARISDNTVWRFRR

Radius of gyration: 17.53 Å; chains: 1; bounding box: 46×54×36 Å